Protein AF-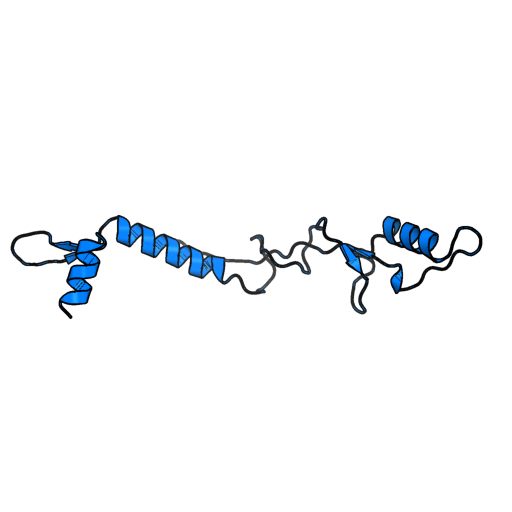A0A958FK52-F1 (afdb_monomer)

Nearest PDB structures (foldseek):
  6c28-assembly2_B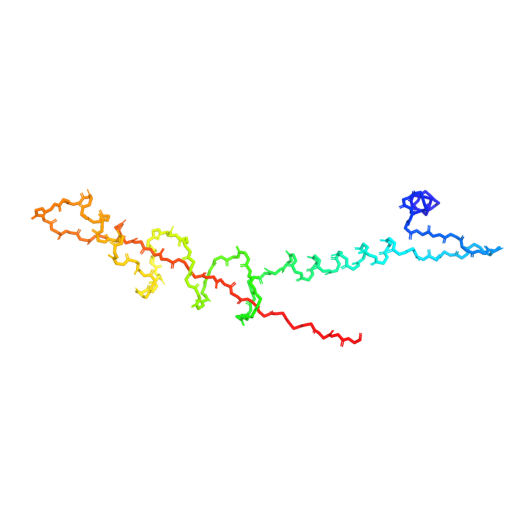  TM=6.900E-01  e=1.375E+00  Rhodopseudomonas palustris CGA009

Secondary structure (DSSP, 8-state):
-HHHHHHHHHTTSEEEETTTTEEEEPHHHHHHHHHHHHHHHHHT--S-SEEEEEEEEEEEEEEEEEEEEE--TT--GGGB-HHHHHHHHHHHH-SSS----GGG-EEEEEEEEE-------

Solvent-accessible surface area (backbone atoms only — not comparable to full-atom values): 7284 Å² total; per-residue (Å²): 117,68,68,60,56,50,50,35,40,78,71,48,34,38,42,75,58,69,101,77,75,42,77,44,77,27,73,61,37,56,50,49,51,53,49,51,51,48,44,56,65,60,71,61,71,60,100,54,67,80,41,85,39,87,49,99,48,79,38,95,40,94,45,79,48,92,52,74,44,75,57,54,97,86,66,57,77,90,36,47,40,63,69,60,16,50,51,41,19,41,72,75,51,35,89,89,50,90,53,84,53,70,90,31,32,32,25,46,42,20,45,21,30,29,58,81,90,80,85,88,130

Radius of gyration: 26.95 Å; Cα contacts (8 Å, |Δi|>4): 153; chains: 1; bounding box: 45×20×84 Å

Sequence (121 aa):
MGDFIQELKDKGYIKEDGPGGDFTITAKTEQSIRRRSLEEIFGKLRKSRRGQHRTPLAGMGDEPTTDRREYQFGDTLDQIDMTDSLRNAQIRHGINDFKLTEDDLEVVENEYKTQTSTVLM

Foldseek 3Di:
DVVVVVVCVVVVQWDQDDPPRDIDGDPVVVVVVVVVVCCVQQVPPDPADADDAFDPDWDDDDAWDPDKDQDDPPDDPVFWPPVQLQVQQCVVVNDPDRDRDSRSTMGTIGTGHHDDDDDDD

pLDDT: mean 73.57, std 13.9, range [37.34, 89.69]

Mean predicted aligned error: 15.92 Å

Structure (mmCIF, N/CA/C/O backbone):
data_AF-A0A958FK52-F1
#
_entry.id   AF-A0A958FK52-F1
#
loop_
_atom_site.group_PDB
_atom_site.id
_atom_site.type_symbol
_ato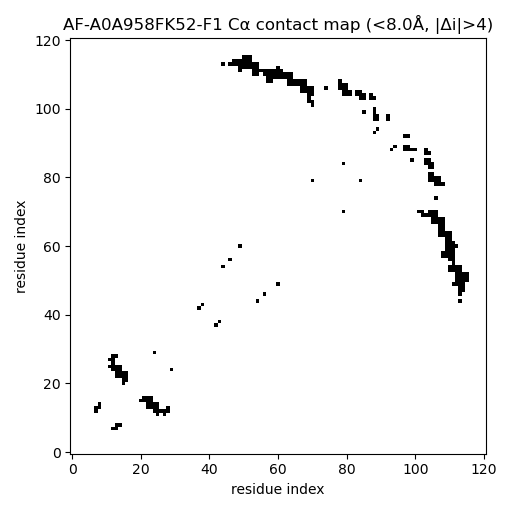m_site.label_atom_id
_atom_site.label_alt_id
_atom_site.label_comp_id
_atom_site.label_asym_id
_atom_site.label_entity_id
_atom_site.label_seq_id
_atom_site.pdbx_PDB_ins_code
_atom_site.Cartn_x
_atom_site.Cartn_y
_atom_site.Cartn_z
_atom_site.occupancy
_atom_site.B_iso_or_equiv
_atom_site.auth_seq_id
_atom_site.auth_comp_id
_atom_site.auth_asym_id
_atom_site.auth_atom_id
_atom_site.pdbx_PDB_model_num
ATOM 1 N N . MET A 1 1 ? -2.873 -8.801 45.653 1.00 51.53 1 MET A N 1
ATOM 2 C CA . MET A 1 1 ? -4.194 -8.553 45.021 1.00 51.53 1 MET A CA 1
ATOM 3 C C . MET A 1 1 ? -4.704 -7.133 45.268 1.00 51.53 1 MET A C 1
ATOM 5 O O . MET A 1 1 ? -5.246 -6.567 44.331 1.00 51.53 1 MET A O 1
ATOM 9 N N . GLY A 1 2 ? -4.499 -6.537 46.454 1.00 62.16 2 GLY A N 1
ATOM 10 C CA . GLY A 1 2 ? -4.862 -5.132 46.721 1.00 62.16 2 GLY A CA 1
ATOM 11 C C . GLY A 1 2 ? -4.180 -4.113 45.797 1.00 62.16 2 GLY A C 1
ATOM 12 O O . GLY A 1 2 ? -4.857 -3.226 45.294 1.00 62.16 2 GLY A O 1
ATOM 13 N N . ASP A 1 3 ? -2.897 -4.312 45.472 1.00 75.44 3 ASP A N 1
ATOM 14 C CA . ASP A 1 3 ? -2.131 -3.379 44.623 1.00 75.44 3 ASP A CA 1
ATOM 15 C C . ASP A 1 3 ? -2.716 -3.193 43.216 1.00 75.44 3 ASP A C 1
ATOM 17 O O . ASP A 1 3 ? -2.745 -2.082 42.701 1.00 75.44 3 ASP A O 1
ATOM 21 N N . PHE A 1 4 ? -3.252 -4.254 42.606 1.00 79.75 4 PHE A N 1
ATOM 22 C CA . PHE A 1 4 ? -3.835 -4.175 41.262 1.00 79.75 4 PHE A CA 1
ATOM 23 C C . PHE A 1 4 ? -5.183 -3.441 41.254 1.00 79.75 4 PHE A C 1
ATOM 25 O O . PHE A 1 4 ? -5.466 -2.651 40.358 1.00 79.75 4 PHE A O 1
ATOM 32 N N . ILE A 1 5 ? -6.020 -3.675 42.268 1.00 79.38 5 ILE A N 1
ATOM 33 C CA . ILE A 1 5 ? -7.311 -2.984 42.407 1.00 79.38 5 ILE A CA 1
ATOM 34 C C . ILE A 1 5 ? -7.078 -1.502 42.714 1.00 79.38 5 ILE A C 1
ATOM 36 O O . ILE A 1 5 ? -7.756 -0.645 42.147 1.00 79.38 5 ILE A O 1
ATOM 40 N N . GLN A 1 6 ? -6.095 -1.197 43.563 1.00 79.12 6 GLN A N 1
ATOM 41 C CA . GLN A 1 6 ? -5.698 0.173 43.863 1.00 79.12 6 GLN A CA 1
ATOM 42 C C . GLN A 1 6 ? -5.188 0.882 42.601 1.00 79.12 6 GLN A C 1
ATOM 44 O O . GLN A 1 6 ? -5.654 1.968 42.279 1.00 79.12 6 GLN A O 1
ATOM 49 N N . GLU A 1 7 ? -4.351 0.219 41.802 1.00 81.94 7 GLU A N 1
ATOM 50 C CA . GLU A 1 7 ? -3.860 0.753 40.529 1.00 81.94 7 GLU A CA 1
ATOM 51 C C . GLU A 1 7 ? -4.993 1.013 39.518 1.00 81.94 7 GLU A C 1
ATOM 53 O O . GLU A 1 7 ? -4.986 2.021 38.807 1.00 81.94 7 GLU A O 1
ATOM 58 N N . LEU A 1 8 ? -6.001 0.135 39.451 1.00 82.62 8 LEU A N 1
ATOM 59 C CA . LEU A 1 8 ? -7.177 0.343 38.602 1.00 82.62 8 LEU A CA 1
ATOM 60 C C . LEU A 1 8 ? -8.045 1.514 39.082 1.00 82.62 8 LEU A C 1
ATOM 62 O O . LEU A 1 8 ? -8.606 2.224 38.239 1.00 82.62 8 LEU A O 1
ATOM 66 N N . LYS A 1 9 ? -8.137 1.746 40.398 1.00 79.31 9 LYS A N 1
ATOM 67 C CA . LYS A 1 9 ? -8.785 2.935 40.975 1.00 79.31 9 LYS A CA 1
ATOM 68 C C . LYS A 1 9 ? -7.998 4.204 40.661 1.00 79.31 9 LYS A C 1
ATOM 70 O O . LYS A 1 9 ? -8.579 5.150 40.136 1.00 79.31 9 LYS A O 1
ATOM 75 N N . ASP A 1 10 ? -6.687 4.197 40.885 1.00 82.50 10 ASP A N 1
ATOM 76 C CA . ASP A 1 10 ? -5.801 5.346 40.660 1.00 82.50 10 ASP A CA 1
ATOM 77 C C . ASP A 1 10 ? -5.773 5.747 39.179 1.00 82.50 10 ASP A C 1
ATOM 79 O O . ASP A 1 10 ? -5.793 6.925 38.822 1.00 82.50 10 ASP A O 1
ATOM 83 N N . LYS A 1 11 ? -5.818 4.756 38.281 1.00 83.00 11 LYS A N 1
ATOM 84 C CA . LYS A 1 11 ? -5.946 4.977 36.835 1.00 83.00 11 LYS A CA 1
ATOM 85 C C . LYS A 1 11 ? -7.376 5.323 36.397 1.00 83.00 11 LYS A C 1
ATOM 87 O O . LYS A 1 11 ? -7.575 5.648 35.221 1.00 83.00 11 LYS A O 1
ATOM 92 N N . GLY A 1 12 ? -8.359 5.286 37.296 1.00 82.88 12 GLY A N 1
ATOM 93 C CA . GLY A 1 12 ? -9.751 5.667 37.051 1.00 82.88 12 GLY A CA 1
ATOM 94 C C . GLY A 1 12 ? -10.547 4.673 36.202 1.00 82.88 12 GLY A C 1
ATOM 95 O O . GLY A 1 12 ? -11.510 5.072 35.545 1.00 82.88 12 GLY A O 1
ATOM 96 N N . TYR A 1 13 ? -10.138 3.404 36.160 1.00 82.75 13 TYR A N 1
ATOM 97 C CA . TYR A 1 13 ? -10.827 2.334 35.429 1.00 82.75 13 TYR A CA 1
ATOM 98 C C . TYR A 1 13 ? -11.998 1.735 36.226 1.00 82.75 13 TYR A C 1
ATOM 100 O O . TYR A 1 13 ? -13.015 1.334 35.655 1.00 82.75 13 TYR A O 1
ATOM 108 N N . ILE A 1 14 ? -11.899 1.719 37.550 1.00 83.56 14 ILE A N 1
ATOM 109 C CA . ILE A 1 14 ? -12.973 1.260 38.434 1.00 83.56 14 ILE A CA 1
ATOM 110 C C . ILE A 1 14 ? -13.263 2.331 39.479 1.00 83.56 14 ILE A C 1
ATOM 112 O O . ILE A 1 14 ? -12.364 3.060 39.902 1.00 83.56 14 ILE A O 1
ATOM 116 N N . LYS A 1 15 ? -14.525 2.438 39.877 1.00 81.75 15 LYS A N 1
ATOM 117 C CA . LYS A 1 15 ? -14.974 3.248 41.008 1.00 81.75 15 LYS A CA 1
ATOM 118 C C . LYS A 1 15 ? -15.616 2.329 42.029 1.00 81.75 15 LYS A C 1
ATOM 120 O O . LYS A 1 15 ? -16.191 1.311 41.671 1.00 81.75 15 LYS A O 1
ATOM 125 N N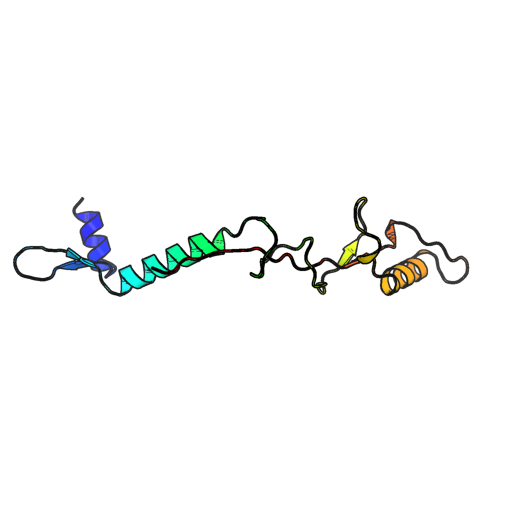 . GLU A 1 16 ? -15.479 2.689 43.290 1.00 77.75 16 GLU A N 1
ATOM 126 C CA . GLU A 1 16 ? -16.191 2.030 44.375 1.00 77.75 16 GLU A CA 1
ATOM 127 C C . GLU A 1 16 ? -17.445 2.854 44.643 1.00 77.75 16 GLU A C 1
ATOM 129 O O . GLU A 1 16 ? -17.331 4.036 44.974 1.00 77.75 16 GLU A O 1
ATOM 134 N N . ASP A 1 17 ? -18.615 2.263 44.412 1.00 67.06 17 ASP A N 1
ATOM 135 C CA . ASP A 1 17 ? -19.897 2.927 44.636 1.00 67.06 17 ASP A CA 1
ATOM 136 C C . ASP A 1 17 ? -20.630 2.244 45.795 1.00 67.06 17 ASP A C 1
ATOM 138 O O . ASP A 1 17 ? -20.925 1.050 45.773 1.00 67.06 17 ASP A O 1
ATOM 142 N N . GLY A 1 18 ? -20.938 3.033 46.824 1.00 61.66 18 GLY A N 1
ATOM 143 C CA . GLY A 1 18 ? -21.781 2.633 47.947 1.00 61.66 18 GLY A CA 1
ATOM 144 C C . GLY A 1 18 ? -21.056 2.020 49.162 1.00 61.66 18 GLY A C 1
ATOM 145 O O . GLY A 1 18 ? -19.920 1.554 49.074 1.00 61.66 18 GLY A O 1
ATOM 146 N N . PRO A 1 19 ? -21.727 1.993 50.331 1.00 56.12 19 PRO A N 1
ATOM 147 C CA . PRO A 1 19 ? -21.168 1.553 51.618 1.00 56.12 19 PRO A CA 1
ATOM 148 C C . PRO A 1 19 ? -20.915 0.031 51.739 1.00 56.12 19 PRO A C 1
ATOM 150 O O . PRO A 1 19 ? -20.825 -0.486 52.850 1.00 56.12 19 PRO A O 1
ATOM 153 N N . GLY A 1 20 ? -20.806 -0.690 50.617 1.00 60.84 20 GLY A N 1
ATOM 154 C CA . GLY A 1 20 ? -20.628 -2.148 50.551 1.00 60.84 20 GLY A CA 1
ATOM 155 C C . GLY A 1 20 ? -19.395 -2.626 49.776 1.00 60.84 20 GLY A C 1
ATOM 156 O O . GLY A 1 20 ? -19.184 -3.832 49.693 1.00 60.84 20 GLY A O 1
ATOM 157 N N . GLY A 1 21 ? -18.583 -1.715 49.229 1.00 65.62 21 GLY A N 1
ATOM 158 C CA . GLY A 1 21 ? -17.354 -2.067 48.507 1.00 65.62 21 GLY A CA 1
ATOM 159 C C . GLY A 1 21 ? -17.570 -2.662 47.113 1.00 65.62 21 GLY A C 1
ATOM 160 O O . GLY A 1 21 ? -16.723 -3.417 46.637 1.00 65.62 21 GLY A O 1
ATOM 161 N N . ASP A 1 22 ? -18.701 -2.358 46.467 1.00 72.94 22 ASP A N 1
ATOM 162 C CA . ASP A 1 22 ? -18.981 -2.838 45.113 1.00 72.94 22 ASP A CA 1
ATOM 163 C C . ASP A 1 22 ? -18.200 -2.019 44.070 1.00 72.94 22 ASP A C 1
ATOM 165 O O . ASP A 1 22 ? -18.097 -0.789 44.163 1.00 72.94 22 ASP A O 1
ATOM 169 N N . PHE A 1 23 ? -17.605 -2.704 43.091 1.00 79.31 23 PHE A N 1
ATOM 170 C CA . PHE A 1 23 ? -16.738 -2.085 42.087 1.00 79.31 23 PHE A CA 1
ATOM 171 C C . PHE A 1 23 ? -17.486 -1.908 40.768 1.00 79.31 23 PHE A C 1
ATOM 173 O O . PHE A 1 23 ? -17.754 -2.871 40.050 1.00 79.31 23 PHE A O 1
ATOM 180 N N . THR A 1 24 ? -17.722 -0.658 40.387 1.00 81.50 24 THR A N 1
ATOM 181 C CA . THR A 1 24 ? -18.357 -0.303 39.117 1.00 81.50 24 THR A CA 1
ATOM 182 C C . THR A 1 24 ? -17.302 0.096 38.089 1.00 81.50 24 THR A C 1
ATOM 184 O O . THR A 1 24 ? -16.386 0.880 38.362 1.00 81.50 24 THR A O 1
ATOM 187 N N . ILE A 1 25 ? -17.430 -0.425 36.868 1.00 84.12 25 ILE A N 1
ATOM 188 C CA . ILE A 1 25 ? -16.600 -0.011 35.732 1.00 84.12 25 ILE A CA 1
ATOM 189 C C . ILE A 1 25 ? -16.912 1.433 35.329 1.00 84.12 25 ILE A C 1
ATOM 191 O O . ILE A 1 25 ? -18.066 1.849 35.259 1.00 84.12 25 ILE A O 1
ATOM 195 N N . THR A 1 26 ? -15.877 2.220 35.042 1.00 87.06 26 THR A N 1
ATOM 196 C CA . THR A 1 26 ? -16.057 3.598 34.569 1.00 87.06 26 THR A CA 1
ATOM 197 C C . THR A 1 26 ? -16.228 3.659 33.051 1.00 87.06 26 THR A C 1
ATOM 199 O O . THR A 1 26 ? -15.794 2.766 32.321 1.00 87.06 26 THR A O 1
ATOM 202 N N . ALA A 1 27 ? -16.750 4.782 32.547 1.00 86.06 27 ALA A N 1
ATOM 203 C CA . ALA A 1 27 ? -16.798 5.069 31.109 1.00 86.06 27 ALA A CA 1
ATOM 204 C C . ALA A 1 27 ? -15.414 4.978 30.427 1.00 86.06 27 ALA A C 1
ATOM 206 O O . ALA A 1 27 ? -15.313 4.628 29.253 1.00 86.06 27 ALA A O 1
ATOM 207 N N . LYS A 1 28 ? -14.324 5.236 31.170 1.00 85.69 28 LYS A N 1
ATOM 208 C CA . LYS A 1 28 ? -12.946 5.086 30.679 1.00 85.69 28 LYS A CA 1
ATOM 209 C C . LYS A 1 28 ? -12.608 3.623 30.378 1.00 85.69 28 LYS A C 1
ATOM 211 O O . LYS A 1 28 ? -11.945 3.347 29.380 1.00 85.69 28 LYS A O 1
ATOM 216 N N . THR A 1 29 ? -13.069 2.699 31.218 1.00 87.00 29 THR A N 1
ATOM 217 C CA . THR A 1 29 ? -12.921 1.251 31.000 1.00 87.00 29 THR A CA 1
ATOM 218 C C . THR A 1 29 ? -13.752 0.784 29.824 1.00 87.00 29 THR A C 1
ATOM 220 O O . THR A 1 29 ? -13.239 0.080 28.962 1.00 87.00 29 THR A O 1
ATOM 223 N N . GLU A 1 30 ? -15.002 1.233 29.730 1.00 85.62 30 GLU A N 1
ATOM 224 C CA . GLU A 1 30 ? -15.862 0.895 28.595 1.00 85.62 30 GLU A CA 1
ATOM 225 C C . GLU A 1 30 ? -15.247 1.365 27.265 1.00 85.62 30 GLU A C 1
ATOM 227 O O . GLU A 1 30 ? -15.157 0.602 26.301 1.00 85.62 30 GLU A O 1
ATOM 232 N N . GLN A 1 31 ? -14.737 2.600 27.224 1.00 87.00 31 GLN A N 1
ATOM 233 C CA . GLN A 1 31 ? -14.089 3.151 26.038 1.00 87.00 31 GLN A CA 1
ATOM 234 C C . GLN A 1 31 ? -12.781 2.425 25.690 1.00 87.00 31 GLN A C 1
ATOM 236 O O . GLN A 1 31 ? -12.513 2.196 24.507 1.00 87.00 31 GLN A O 1
ATOM 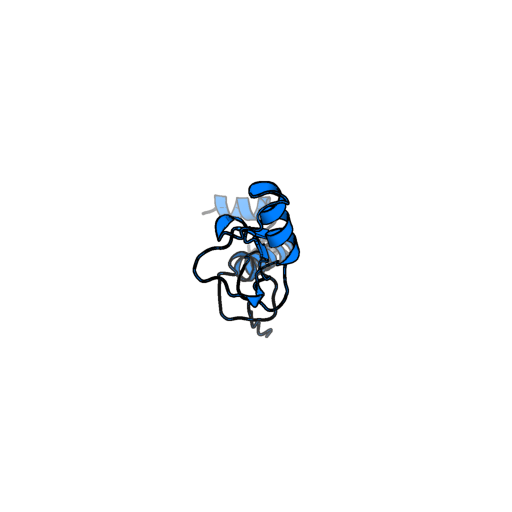241 N N . SER A 1 32 ? -11.962 2.063 26.685 1.00 85.25 32 SER A N 1
ATOM 242 C CA . SER A 1 32 ? -10.693 1.366 26.437 1.00 85.25 32 SER A CA 1
ATOM 243 C C . SER A 1 32 ? -10.922 -0.055 25.924 1.00 85.25 32 SER A C 1
ATOM 245 O O . SER A 1 32 ? -10.258 -0.462 24.971 1.00 85.25 32 SER A O 1
ATOM 247 N N . ILE A 1 33 ? -11.905 -0.771 26.482 1.00 86.31 33 ILE A N 1
ATOM 248 C CA . ILE A 1 33 ? -12.298 -2.105 26.025 1.00 86.31 33 ILE A CA 1
ATOM 249 C C . ILE A 1 33 ? -12.810 -2.021 24.592 1.00 86.31 33 ILE A C 1
ATOM 251 O O . ILE A 1 33 ? -12.303 -2.740 23.740 1.00 86.31 33 ILE A O 1
ATOM 255 N N . ARG A 1 34 ? -13.724 -1.088 24.286 1.00 84.44 34 ARG A N 1
ATOM 256 C CA . ARG A 1 34 ? -14.214 -0.899 22.911 1.00 84.44 34 ARG A CA 1
ATOM 257 C C . ARG A 1 34 ? -13.082 -0.613 21.931 1.00 84.44 34 ARG A C 1
ATOM 259 O O . ARG A 1 34 ? -13.023 -1.249 20.884 1.00 84.44 34 ARG A O 1
ATOM 266 N N . ARG A 1 35 ? -12.167 0.305 22.262 1.00 85.19 35 ARG A N 1
ATOM 267 C CA . ARG A 1 35 ? -11.020 0.621 21.394 1.00 85.19 35 ARG A CA 1
ATOM 268 C C . ARG A 1 35 ? -10.146 -0.606 21.164 1.00 85.19 35 ARG A C 1
ATOM 270 O O . ARG A 1 35 ? -9.826 -0.903 20.022 1.00 85.19 35 ARG A O 1
ATOM 277 N N . ARG A 1 36 ? -9.819 -1.341 22.228 1.00 84.00 36 ARG A N 1
ATOM 278 C CA . ARG A 1 36 ? -8.995 -2.549 22.147 1.00 84.00 36 ARG A CA 1
ATOM 279 C C . ARG A 1 36 ? -9.673 -3.655 21.340 1.00 84.00 36 ARG A C 1
ATOM 281 O O . ARG A 1 36 ? -9.005 -4.316 20.558 1.00 84.00 36 ARG A O 1
ATOM 288 N N . SER A 1 37 ? -10.985 -3.830 21.484 1.00 82.12 37 SER A N 1
ATOM 289 C CA . SER A 1 37 ? -11.762 -4.773 20.675 1.00 82.12 37 SER A CA 1
ATOM 290 C C . SER A 1 37 ? -11.760 -4.382 19.197 1.00 82.12 37 SER A C 1
ATOM 292 O O . SER A 1 37 ? -11.568 -5.241 18.345 1.00 82.12 37 SER A O 1
ATOM 294 N N . LEU A 1 38 ? -11.910 -3.093 18.878 1.00 80.19 38 LEU A N 1
ATOM 295 C CA . LEU A 1 38 ? -11.814 -2.602 17.500 1.00 80.19 38 LEU A CA 1
ATOM 296 C C . LEU A 1 38 ? -10.399 -2.783 16.936 1.00 80.19 38 LEU A C 1
ATOM 298 O O . LEU A 1 38 ? -10.251 -3.254 15.816 1.00 80.19 38 LEU A O 1
ATOM 302 N N . GLU A 1 39 ? -9.356 -2.479 17.706 1.00 77.31 39 GLU A N 1
ATOM 303 C CA . GLU A 1 39 ? -7.965 -2.740 17.316 1.00 77.31 39 GLU A CA 1
ATOM 304 C C . GLU A 1 39 ? -7.674 -4.234 17.156 1.00 77.31 39 GLU A C 1
ATOM 306 O O . GLU A 1 39 ? -6.885 -4.616 16.302 1.00 77.31 39 GLU A O 1
ATOM 311 N N . GLU A 1 40 ? -8.306 -5.112 17.926 1.00 72.38 40 GLU A N 1
ATOM 312 C CA . GLU A 1 40 ? -8.133 -6.550 17.746 1.00 72.38 40 GLU A CA 1
ATOM 313 C C . GLU A 1 40 ? -8.835 -7.061 16.480 1.00 72.38 40 GLU A C 1
ATOM 315 O O . GLU A 1 40 ? -8.250 -7.851 15.736 1.00 72.38 40 GLU A O 1
ATOM 320 N N . ILE A 1 41 ? -10.046 -6.567 16.205 1.00 69.94 41 ILE A N 1
ATOM 321 C CA . ILE A 1 41 ? -10.824 -6.903 15.004 1.00 69.94 41 ILE A CA 1
ATOM 322 C C . ILE A 1 41 ? -10.149 -6.351 13.739 1.00 69.94 41 ILE A C 1
ATOM 324 O O . ILE A 1 41 ? -10.034 -7.058 12.739 1.00 69.94 41 ILE A O 1
ATOM 328 N N . PHE A 1 42 ? -9.693 -5.098 13.772 1.00 66.50 42 PHE A N 1
ATOM 329 C CA . PHE A 1 42 ? -9.198 -4.385 12.591 1.00 66.50 42 PHE A CA 1
ATOM 330 C C . PHE A 1 42 ? -7.667 -4.316 12.499 1.00 66.50 42 PHE A C 1
ATOM 332 O O . PHE A 1 42 ? -7.121 -4.244 11.403 1.00 66.50 42 PHE A O 1
ATOM 339 N N . GLY A 1 43 ? -6.945 -4.383 13.614 1.00 66.19 43 GLY A N 1
ATOM 340 C CA . GLY A 1 43 ? -5.477 -4.354 13.644 1.00 66.19 43 GLY A CA 1
ATOM 341 C C . GLY A 1 43 ? -4.830 -5.691 13.280 1.00 66.19 43 GLY A C 1
ATOM 342 O O . GLY A 1 43 ? -3.665 -5.726 12.893 1.00 66.19 43 GLY A O 1
ATOM 343 N N . LYS A 1 44 ? -5.588 -6.795 13.337 1.00 61.28 44 LYS A N 1
ATOM 344 C CA . LYS A 1 44 ? -5.172 -8.119 12.847 1.00 61.28 44 LYS A CA 1
ATOM 345 C C . LYS A 1 44 ? -5.907 -8.518 11.566 1.00 61.28 44 LYS A C 1
ATOM 347 O O . LYS A 1 44 ? -6.150 -9.709 11.365 1.00 61.28 44 LYS A O 1
ATOM 352 N N . LEU A 1 45 ? -6.248 -7.568 10.689 1.00 59.88 45 LEU A N 1
ATOM 353 C CA . LEU A 1 45 ? -6.698 -7.878 9.326 1.00 59.88 45 LEU A CA 1
ATOM 354 C C . LEU A 1 45 ? -5.567 -8.599 8.567 1.00 59.88 45 LEU A C 1
ATOM 356 O O . LEU A 1 45 ? -4.770 -7.998 7.853 1.00 59.88 45 LEU A O 1
ATOM 360 N N . ARG A 1 46 ? -5.456 -9.915 8.775 1.00 53.91 46 ARG A N 1
ATOM 361 C CA . ARG A 1 46 ? -4.584 -10.805 8.008 1.00 53.91 46 ARG A CA 1
ATOM 362 C C . ARG A 1 46 ? -5.226 -11.042 6.644 1.00 53.91 46 ARG A C 1
ATOM 364 O O . ARG A 1 46 ? -6.450 -11.065 6.549 1.00 53.91 46 ARG A O 1
ATOM 371 N N . LYS A 1 47 ? -4.394 -11.276 5.622 1.00 48.34 47 LYS A N 1
ATOM 372 C CA . LYS A 1 47 ? -4.786 -11.726 4.273 1.00 48.34 47 LYS A CA 1
ATOM 373 C C . LYS A 1 47 ? -5.851 -12.835 4.393 1.00 48.34 47 LYS A C 1
ATOM 375 O O . LYS A 1 47 ? -5.543 -13.972 4.738 1.00 48.34 47 LYS A O 1
ATOM 380 N N . SER A 1 48 ? -7.110 -12.466 4.200 1.00 52.38 48 SER A N 1
ATOM 381 C CA . SER A 1 48 ? -8.323 -13.286 4.326 1.00 52.38 48 SER A CA 1
ATOM 382 C C . SER A 1 48 ? -9.133 -13.102 3.037 1.00 52.38 48 SER A C 1
ATOM 384 O O . SER A 1 48 ? -8.790 -12.240 2.239 1.00 52.38 48 SER A O 1
ATOM 386 N N . ARG A 1 49 ? -10.172 -13.909 2.778 1.00 51.41 49 ARG A N 1
ATOM 387 C CA . ARG A 1 49 ? -10.953 -13.869 1.521 1.00 51.41 49 ARG A CA 1
ATOM 388 C C . ARG A 1 49 ? -11.302 -12.434 1.070 1.00 51.41 49 ARG A C 1
ATOM 390 O O . ARG A 1 49 ? -11.646 -11.578 1.890 1.00 51.41 49 ARG A O 1
ATOM 397 N N . ARG A 1 50 ? -11.236 -12.216 -0.255 1.00 49.56 50 ARG A N 1
ATOM 398 C CA . ARG A 1 50 ? -11.541 -10.945 -0.945 1.00 49.56 50 ARG A CA 1
ATOM 399 C C . ARG A 1 50 ? -12.831 -10.320 -0.423 1.00 49.56 50 ARG A C 1
ATOM 401 O O . ARG A 1 50 ? -13.830 -11.028 -0.331 1.00 49.56 50 ARG A O 1
ATOM 408 N N . GLY A 1 51 ? -12.811 -9.010 -0.160 1.00 56.25 51 GLY A N 1
ATOM 409 C CA . GLY A 1 51 ? -13.963 -8.247 0.317 1.00 56.25 51 GLY A CA 1
ATOM 410 C C . GLY A 1 51 ? -13.921 -6.748 0.187 1.00 56.25 51 GLY A C 1
ATOM 411 O O . GLY A 1 51 ? -13.299 -6.244 -0.726 1.00 56.25 51 GLY A O 1
ATOM 412 N N . GLN A 1 52 ? -14.638 -6.046 1.068 1.00 52.28 52 GLN A N 1
ATOM 413 C CA . GLN A 1 52 ? -14.996 -4.635 0.883 1.00 52.28 52 GLN A CA 1
ATOM 414 C C . GLN A 1 52 ? -14.342 -3.671 1.887 1.00 52.28 52 GLN A C 1
ATOM 416 O O . GLN A 1 52 ? -14.615 -2.475 1.846 1.00 52.28 52 GLN A O 1
ATOM 421 N N . HIS A 1 53 ? -13.450 -4.156 2.757 1.00 56.09 53 HIS A N 1
ATOM 422 C CA . HIS A 1 53 ? -12.621 -3.317 3.623 1.00 56.09 53 HIS A CA 1
ATOM 423 C C . HIS A 1 53 ? -11.219 -3.165 3.043 1.00 56.09 53 HIS A C 1
ATOM 425 O O . HIS A 1 53 ? -10.581 -4.151 2.670 1.00 56.09 53 HIS A O 1
ATOM 431 N N . ARG A 1 54 ? -10.730 -1.925 3.000 1.00 51.03 54 ARG A N 1
ATOM 432 C CA . ARG A 1 54 ? -9.355 -1.615 2.601 1.00 51.03 54 ARG A CA 1
ATOM 433 C C . ARG A 1 54 ? -8.381 -2.216 3.609 1.00 51.03 54 ARG A C 1
ATOM 435 O O . ARG A 1 54 ? -8.561 -2.051 4.814 1.00 51.03 54 ARG A O 1
ATOM 442 N N . THR A 1 55 ? -7.365 -2.912 3.114 1.00 59.94 55 THR A N 1
ATOM 443 C CA . THR A 1 55 ? -6.244 -3.380 3.933 1.00 59.94 55 THR A CA 1
ATOM 444 C C . THR A 1 55 ? -4.969 -2.663 3.505 1.00 59.94 55 THR A C 1
ATOM 446 O O . THR A 1 55 ? -4.852 -2.321 2.335 1.00 59.94 55 THR A O 1
ATOM 449 N N . PRO A 1 56 ? -4.004 -2.440 4.412 1.00 56.75 56 PRO A N 1
ATOM 450 C CA . PRO A 1 56 ? -2.741 -1.774 4.079 1.00 56.75 56 PRO A CA 1
ATOM 451 C C . PRO A 1 56 ? -1.768 -2.675 3.291 1.00 56.75 56 PRO A C 1
ATOM 453 O O . PRO A 1 56 ? -0.599 -2.341 3.148 1.00 56.75 56 PRO A O 1
ATOM 456 N N . LEU A 1 57 ? -2.215 -3.853 2.846 1.00 55.81 57 LEU A N 1
ATOM 457 C CA . LEU A 1 57 ? -1.412 -4.824 2.111 1.00 55.81 57 LEU A CA 1
ATOM 458 C C . LEU A 1 57 ? -1.696 -4.674 0.612 1.00 55.81 57 LEU A C 1
ATOM 460 O O . LEU A 1 57 ? -2.852 -4.740 0.199 1.00 55.81 57 LEU A O 1
ATOM 464 N N . ALA A 1 58 ? -0.650 -4.545 -0.201 1.00 56.25 58 ALA A N 1
ATOM 465 C CA . ALA A 1 58 ? -0.756 -4.658 -1.654 1.00 56.25 58 ALA A CA 1
ATOM 466 C C . ALA A 1 58 ? -1.067 -6.114 -2.074 1.00 56.25 58 ALA A C 1
ATOM 468 O O . ALA A 1 58 ? -0.627 -7.079 -1.428 1.00 56.25 58 ALA A O 1
ATOM 469 N N . GLY A 1 59 ? -1.878 -6.308 -3.123 1.00 60.72 59 GLY A N 1
ATOM 470 C CA . GLY A 1 59 ? -2.222 -7.646 -3.621 1.00 60.72 59 GLY A CA 1
ATOM 471 C C . GLY A 1 59 ? -3.316 -7.693 -4.694 1.00 60.72 59 GLY A C 1
ATOM 472 O O . GLY A 1 59 ? -3.737 -6.680 -5.222 1.00 60.72 59 GLY A O 1
ATOM 473 N N . MET A 1 60 ? -3.811 -8.895 -5.026 1.00 55.19 60 MET A N 1
ATOM 474 C CA . MET A 1 60 ? -4.872 -9.098 -6.033 1.00 55.19 60 MET A CA 1
ATOM 475 C C . MET A 1 60 ? -6.228 -8.492 -5.608 1.00 55.19 60 MET A C 1
ATOM 477 O O . MET A 1 60 ? -7.099 -9.212 -5.103 1.00 55.19 60 MET A O 1
ATOM 481 N N . GLY A 1 61 ? -6.414 -7.192 -5.816 1.00 58.50 61 GLY A N 1
ATOM 482 C CA . GLY A 1 61 ? -7.722 -6.539 -5.868 1.00 58.50 61 GLY A CA 1
ATOM 483 C C . GLY A 1 61 ? -8.000 -5.899 -7.228 1.00 58.50 61 GLY A C 1
ATOM 484 O O . GLY A 1 61 ? -7.225 -6.076 -8.166 1.00 58.50 61 GLY A O 1
ATOM 485 N N . ASP A 1 62 ? -9.132 -5.200 -7.322 1.00 59.44 62 ASP A N 1
ATOM 486 C CA . ASP A 1 62 ? -9.674 -4.663 -8.584 1.00 59.44 62 ASP A CA 1
ATOM 487 C C . ASP A 1 62 ? -9.299 -3.190 -8.842 1.00 59.44 62 ASP A C 1
ATOM 489 O O . ASP A 1 62 ? -9.616 -2.658 -9.901 1.00 59.44 62 ASP A O 1
ATOM 493 N N . GLU A 1 63 ? -8.651 -2.512 -7.887 1.00 63.88 63 GLU A N 1
ATOM 494 C CA . GLU A 1 63 ? -8.235 -1.109 -8.028 1.00 63.88 63 GLU A CA 1
ATOM 495 C C . GLU A 1 63 ? -6.707 -1.015 -8.133 1.00 63.88 63 GLU A C 1
ATOM 497 O O . GLU A 1 63 ? -6.032 -1.491 -7.216 1.00 63.88 63 GLU A O 1
ATOM 502 N N . PRO A 1 64 ? -6.159 -0.414 -9.206 1.00 64.94 64 PRO A N 1
ATOM 503 C CA . PRO A 1 64 ? -4.726 -0.171 -9.323 1.00 64.94 64 PRO A CA 1
ATOM 504 C C . PRO A 1 64 ? -4.276 0.873 -8.295 1.00 64.94 64 PRO A C 1
ATOM 506 O O . PRO A 1 64 ? -4.958 1.876 -8.071 1.00 64.94 64 PRO A O 1
ATOM 509 N N . THR A 1 65 ? -3.133 0.629 -7.662 1.00 73.44 65 THR A N 1
ATOM 510 C CA . THR A 1 65 ? -2.460 1.581 -6.777 1.00 73.44 65 THR A CA 1
ATOM 511 C C . THR A 1 65 ? -1.546 2.500 -7.594 1.00 73.44 65 THR A C 1
ATOM 513 O O . THR A 1 65 ? -1.385 2.344 -8.804 1.00 73.44 65 THR A O 1
ATOM 516 N N . THR A 1 66 ? -0.944 3.493 -6.939 1.00 73.12 66 THR A N 1
ATOM 517 C CA . THR A 1 66 ? 0.116 4.321 -7.544 1.00 73.12 66 THR A CA 1
ATOM 518 C C . THR A 1 66 ? 1.500 3.674 -7.397 1.00 73.12 66 THR A C 1
ATOM 520 O O . THR A 1 66 ? 2.481 4.189 -7.932 1.00 73.12 66 THR A O 1
ATOM 523 N N . ASP A 1 67 ? 1.600 2.568 -6.657 1.00 77.88 67 ASP A N 1
ATOM 524 C CA . ASP A 1 67 ? 2.865 1.903 -6.376 1.00 77.88 67 ASP A CA 1
ATOM 525 C C . ASP A 1 67 ? 3.283 1.035 -7.562 1.00 77.88 67 ASP A C 1
ATOM 527 O O . ASP A 1 67 ? 2.494 0.277 -8.134 1.00 77.88 67 ASP A O 1
ATOM 531 N N . ARG A 1 68 ? 4.559 1.162 -7.922 1.00 82.81 68 ARG A N 1
ATOM 532 C CA . ARG A 1 68 ? 5.175 0.466 -9.048 1.00 82.81 68 ARG A CA 1
ATOM 533 C C . ARG A 1 68 ? 6.306 -0.399 -8.545 1.00 82.81 68 ARG A C 1
ATOM 535 O O . ARG A 1 68 ? 7.086 0.029 -7.691 1.00 82.81 68 ARG A O 1
ATOM 542 N N . ARG A 1 69 ? 6.413 -1.598 -9.102 1.00 86.25 69 ARG A N 1
ATOM 543 C CA . ARG A 1 69 ? 7.543 -2.492 -8.855 1.00 86.25 69 ARG A CA 1
ATOM 544 C C . ARG A 1 69 ? 8.034 -3.126 -10.144 1.00 86.25 69 ARG A C 1
ATOM 546 O O . ARG A 1 69 ? 7.329 -3.149 -11.145 1.00 86.25 69 ARG A O 1
ATOM 553 N N . GLU A 1 70 ? 9.243 -3.663 -10.089 1.00 86.94 70 GLU A N 1
ATOM 554 C CA . GLU A 1 70 ? 9.809 -4.463 -11.172 1.00 86.94 70 GLU A CA 1
ATOM 555 C C . GLU A 1 70 ? 8.976 -5.735 -11.383 1.00 86.94 70 GLU A C 1
ATOM 557 O O . GLU A 1 70 ? 8.480 -6.346 -10.422 1.00 86.94 70 GLU A O 1
ATOM 562 N N . TYR A 1 71 ? 8.817 -6.112 -12.650 1.00 87.88 71 TYR A N 1
ATOM 563 C CA . TYR A 1 71 ? 8.134 -7.334 -13.049 1.00 87.88 71 TYR A CA 1
ATOM 564 C C . TYR A 1 71 ? 8.782 -8.566 -12.412 1.00 87.88 71 TYR A C 1
ATOM 566 O O . TYR A 1 71 ? 10.002 -8.729 -12.406 1.00 87.88 71 TYR A O 1
ATOM 574 N N . GLN A 1 72 ? 7.949 -9.466 -11.894 1.00 85.88 72 GLN A N 1
ATOM 575 C CA . GLN A 1 72 ? 8.379 -10.765 -11.397 1.00 85.88 72 GLN A CA 1
ATOM 576 C C . GLN A 1 72 ? 7.601 -11.874 -12.092 1.00 85.88 72 GLN A C 1
ATOM 578 O O . GLN A 1 72 ? 6.430 -11.737 -12.450 1.00 85.88 72 GLN A O 1
ATOM 583 N N . PHE A 1 73 ? 8.257 -13.022 -12.252 1.00 81.00 73 PHE A N 1
ATOM 584 C CA . PHE A 1 73 ? 7.629 -14.185 -12.858 1.00 81.00 73 PHE A CA 1
ATOM 585 C C . PHE A 1 73 ? 6.363 -14.590 -12.084 1.00 81.00 73 PHE A C 1
ATOM 587 O O . PHE A 1 73 ? 6.429 -14.961 -10.911 1.00 81.00 73 PHE A O 1
ATOM 594 N N . GLY A 1 74 ? 5.215 -14.540 -12.765 1.00 81.50 74 GLY A N 1
ATOM 595 C CA . GLY A 1 74 ? 3.893 -14.802 -12.186 1.00 81.50 74 GLY A CA 1
ATOM 596 C C . GLY A 1 74 ? 2.961 -13.589 -12.166 1.00 81.50 74 GLY A C 1
ATOM 597 O O . GLY A 1 74 ? 1.766 -13.768 -11.923 1.00 81.50 74 GLY A O 1
ATOM 598 N N . ASP A 1 75 ? 3.472 -12.392 -12.463 1.00 83.12 75 ASP A N 1
ATOM 599 C CA . ASP A 1 75 ? 2.648 -11.203 -12.666 1.00 83.12 75 ASP A CA 1
ATOM 600 C C . ASP A 1 75 ? 1.847 -11.300 -13.970 1.00 83.12 75 ASP A C 1
ATOM 602 O O . ASP A 1 75 ? 2.305 -11.826 -14.988 1.00 83.12 75 ASP A O 1
ATOM 606 N N . THR A 1 76 ? 0.604 -10.822 -13.936 1.00 81.69 76 THR A N 1
ATOM 607 C CA . THR A 1 76 ? -0.286 -10.855 -15.102 1.00 81.69 76 THR A CA 1
ATOM 608 C C . THR A 1 76 ? 0.051 -9.726 -16.069 1.00 81.69 76 THR A C 1
ATOM 610 O O . THR A 1 76 ? 0.348 -8.618 -15.631 1.00 81.69 76 THR A O 1
ATOM 613 N N . LEU A 1 77 ? -0.104 -9.962 -17.375 1.00 81.25 77 LEU A N 1
ATOM 614 C CA . LEU A 1 77 ? 0.097 -8.936 -18.411 1.00 81.25 77 LEU A CA 1
ATOM 615 C C . LEU A 1 77 ? -0.741 -7.669 -18.186 1.00 81.25 77 LEU A C 1
ATOM 617 O O . LEU A 1 77 ? -0.273 -6.578 -18.484 1.00 81.25 77 LEU A O 1
ATOM 621 N N . ASP A 1 78 ? -1.940 -7.801 -17.612 1.00 81.69 78 ASP A N 1
ATOM 622 C CA . ASP A 1 78 ? -2.825 -6.669 -17.305 1.00 81.69 78 ASP A CA 1
ATOM 623 C C . ASP A 1 78 ? -2.256 -5.702 -16.252 1.00 81.69 78 ASP A C 1
ATOM 625 O O . ASP A 1 78 ? -2.729 -4.576 -16.133 1.00 81.69 78 ASP A O 1
ATOM 629 N N . GLN A 1 79 ? -1.256 -6.132 -15.477 1.00 83.56 79 GLN A N 1
ATOM 630 C CA . GLN A 1 79 ? -0.600 -5.307 -14.459 1.00 83.56 79 GLN A CA 1
ATOM 631 C C . GLN A 1 79 ? 0.618 -4.555 -15.004 1.00 83.56 79 GLN A C 1
ATOM 633 O O . GLN A 1 79 ? 1.155 -3.708 -14.299 1.00 83.56 79 GLN A O 1
ATOM 638 N N . ILE A 1 80 ? 1.070 -4.850 -16.226 1.00 87.50 80 ILE A N 1
ATOM 639 C CA . ILE A 1 80 ? 2.277 -4.244 -16.799 1.00 87.50 80 ILE A CA 1
ATOM 640 C C . ILE A 1 80 ? 1.970 -2.820 -17.275 1.00 87.50 80 ILE A C 1
ATOM 642 O O . ILE A 1 80 ? 1.122 -2.610 -18.147 1.00 87.50 80 ILE A O 1
ATOM 646 N N . ASP A 1 81 ? 2.711 -1.836 -16.761 1.00 88.88 81 ASP A N 1
ATOM 647 C CA . ASP A 1 81 ? 2.685 -0.473 -17.290 1.00 88.88 81 ASP A CA 1
ATOM 648 C C . ASP A 1 81 ? 3.561 -0.406 -18.542 1.00 88.88 81 ASP A C 1
ATOM 650 O O . ASP A 1 81 ? 4.776 -0.201 -18.488 1.00 88.88 81 ASP A O 1
ATOM 654 N N . MET A 1 82 ? 2.933 -0.590 -19.702 1.00 87.50 82 MET A N 1
ATOM 655 C CA . MET A 1 82 ? 3.628 -0.551 -20.990 1.00 87.50 82 MET A CA 1
ATOM 656 C C . MET A 1 82 ? 4.284 0.805 -21.266 1.00 87.50 82 MET A C 1
ATOM 658 O O . MET A 1 82 ? 5.269 0.856 -21.998 1.00 87.50 82 MET A O 1
ATOM 662 N N . THR A 1 83 ? 3.767 1.901 -20.702 1.00 88.69 83 THR A N 1
ATOM 663 C CA . THR A 1 83 ? 4.294 3.245 -20.969 1.00 88.69 83 THR A CA 1
ATOM 664 C C . THR A 1 83 ? 5.648 3.418 -20.303 1.00 88.69 83 THR A C 1
ATOM 666 O O . THR A 1 83 ? 6.621 3.807 -20.955 1.00 88.69 83 THR A O 1
ATOM 669 N N . ASP A 1 84 ? 5.727 3.086 -19.018 1.00 87.62 84 ASP A N 1
ATOM 670 C CA . ASP A 1 84 ? 6.976 3.191 -18.273 1.00 87.62 84 ASP A CA 1
ATOM 671 C C . ASP A 1 84 ? 7.950 2.072 -18.619 1.00 87.62 84 ASP A C 1
ATOM 673 O O . ASP A 1 84 ? 9.147 2.330 -18.739 1.00 87.62 84 ASP A O 1
ATOM 677 N N . SER A 1 85 ? 7.445 0.882 -18.950 1.00 89.25 85 SER A N 1
ATOM 678 C CA . SER A 1 85 ? 8.291 -0.193 -19.468 1.00 89.25 85 SER A CA 1
ATOM 679 C C . SER A 1 85 ? 8.990 0.206 -20.771 1.00 89.25 85 SER A C 1
ATOM 681 O O . SER A 1 85 ? 10.190 -0.005 -20.947 1.00 89.25 85 SER A O 1
ATOM 683 N N . LEU A 1 86 ? 8.262 0.860 -21.686 1.00 88.25 86 LEU A N 1
ATOM 684 C CA . LEU A 1 86 ? 8.828 1.361 -22.938 1.00 88.25 86 LEU A CA 1
ATOM 685 C C . LEU A 1 86 ? 9.827 2.498 -22.695 1.00 88.25 86 LEU A C 1
ATOM 687 O O . LEU A 1 86 ? 10.869 2.561 -23.350 1.00 88.25 86 LEU A O 1
ATOM 691 N N . ARG A 1 87 ? 9.527 3.389 -21.746 1.00 87.69 87 ARG A N 1
ATOM 692 C CA . ARG A 1 87 ? 10.434 4.464 -21.335 1.00 87.69 87 ARG A CA 1
ATOM 693 C C . ARG A 1 87 ? 11.738 3.901 -20.766 1.00 87.69 87 ARG A C 1
ATOM 695 O O . ARG A 1 87 ? 12.809 4.366 -21.153 1.00 87.69 87 ARG A O 1
ATOM 702 N N . ASN A 1 88 ? 11.660 2.903 -19.892 1.00 87.94 88 ASN A N 1
ATOM 703 C CA . ASN A 1 88 ? 12.821 2.247 -19.294 1.00 87.94 88 ASN A CA 1
ATOM 704 C C . ASN A 1 88 ? 13.658 1.531 -20.358 1.00 87.94 88 ASN A C 1
ATOM 706 O O . ASN A 1 88 ? 14.867 1.759 -20.432 1.00 87.94 88 ASN A O 1
ATOM 710 N N . ALA A 1 89 ? 13.011 0.792 -21.261 1.00 88.25 89 ALA A N 1
ATOM 711 C CA . ALA A 1 89 ? 13.669 0.156 -22.397 1.00 88.25 89 ALA A CA 1
ATOM 712 C C . ALA A 1 89 ? 14.415 1.170 -23.281 1.00 88.25 89 ALA A C 1
ATOM 714 O O . ALA A 1 89 ? 15.570 0.955 -23.644 1.00 88.25 89 ALA A O 1
ATOM 715 N N . GLN A 1 90 ? 13.807 2.325 -23.576 1.00 86.19 90 GLN A N 1
ATOM 716 C CA . GLN A 1 90 ? 14.462 3.395 -24.339 1.00 86.19 90 GLN A CA 1
ATOM 717 C C . GLN A 1 90 ? 15.654 4.011 -23.599 1.00 86.19 90 GLN A C 1
ATOM 719 O O . GLN A 1 90 ? 16.671 4.310 -24.227 1.00 86.19 90 GLN A O 1
ATOM 724 N N . ILE A 1 91 ? 15.553 4.195 -22.280 1.00 85.50 91 ILE A N 1
ATOM 725 C CA . ILE A 1 91 ? 16.654 4.712 -21.457 1.00 85.50 91 ILE A CA 1
ATOM 726 C C . ILE A 1 91 ? 17.828 3.723 -21.436 1.00 85.50 91 ILE A C 1
ATOM 728 O O . ILE A 1 91 ? 18.980 4.154 -21.508 1.00 85.50 91 ILE A O 1
ATOM 732 N N . ARG A 1 92 ? 17.561 2.414 -21.353 1.00 84.25 92 ARG A N 1
ATOM 733 C CA . ARG A 1 92 ? 18.606 1.386 -21.230 1.00 84.25 92 ARG A CA 1
ATOM 734 C C . ARG A 1 92 ? 19.219 0.958 -22.559 1.00 84.25 92 ARG A C 1
ATOM 736 O O . ARG A 1 92 ? 20.427 0.739 -22.621 1.00 84.25 92 ARG A O 1
ATOM 743 N N . HIS A 1 93 ? 18.414 0.841 -23.611 1.00 83.69 93 HIS A N 1
ATOM 744 C CA . HIS A 1 93 ? 18.848 0.305 -24.905 1.00 83.69 93 HIS A CA 1
ATOM 745 C C . HIS A 1 93 ? 19.078 1.383 -25.977 1.00 83.69 93 HIS A C 1
ATOM 747 O O . HIS A 1 93 ? 19.770 1.134 -26.964 1.00 83.69 93 HIS A O 1
ATOM 753 N N . GLY A 1 94 ? 18.603 2.612 -25.750 1.00 76.06 94 GLY A N 1
ATOM 754 C CA . GLY A 1 94 ? 18.775 3.733 -26.672 1.00 76.06 94 GLY A CA 1
ATOM 755 C C . GLY A 1 94 ? 17.813 3.703 -27.867 1.00 76.06 94 GLY A C 1
ATOM 756 O O . GLY A 1 94 ? 17.020 2.787 -28.050 1.00 76.06 94 GLY A O 1
ATOM 757 N N . ILE A 1 95 ? 17.864 4.752 -28.695 1.00 75.44 95 ILE A N 1
ATOM 758 C CA . ILE A 1 95 ? 16.891 4.999 -29.784 1.00 75.44 95 ILE A CA 1
ATOM 759 C C . ILE A 1 95 ? 17.139 4.133 -31.032 1.00 75.44 95 ILE A C 1
ATOM 761 O O . ILE A 1 95 ? 16.224 3.921 -31.824 1.00 75.44 95 ILE A O 1
ATOM 765 N N . ASN A 1 96 ? 18.369 3.658 -31.235 1.00 74.81 96 ASN A N 1
ATOM 766 C CA . ASN A 1 96 ? 18.771 3.042 -32.504 1.00 74.81 96 ASN A CA 1
ATOM 767 C C . ASN A 1 96 ? 18.422 1.553 -32.612 1.00 74.81 96 ASN A C 1
ATOM 769 O O . ASN A 1 96 ? 18.284 1.063 -33.729 1.00 74.81 96 ASN A O 1
ATOM 773 N N . ASP A 1 97 ? 18.295 0.845 -31.488 1.00 75.06 97 ASP A N 1
ATOM 774 C CA . ASP A 1 97 ? 17.957 -0.578 -31.467 1.00 75.06 97 ASP A CA 1
ATOM 775 C C . ASP A 1 97 ? 16.965 -0.840 -30.330 1.00 75.06 97 ASP A C 1
ATOM 777 O O . ASP A 1 97 ? 17.329 -0.877 -29.152 1.00 75.06 97 ASP A O 1
ATOM 781 N N . PHE A 1 98 ? 15.679 -0.935 -30.678 1.00 78.75 98 PHE A N 1
ATOM 782 C CA . PHE A 1 98 ? 14.632 -1.163 -29.691 1.00 78.75 98 PHE A CA 1
ATOM 783 C C . PHE A 1 98 ? 14.721 -2.600 -29.183 1.00 78.75 98 PHE A C 1
ATOM 785 O O . PHE A 1 98 ? 14.369 -3.552 -29.882 1.00 78.75 98 PHE A O 1
ATOM 792 N N . LYS A 1 99 ? 15.154 -2.738 -27.934 1.00 82.56 99 LYS A 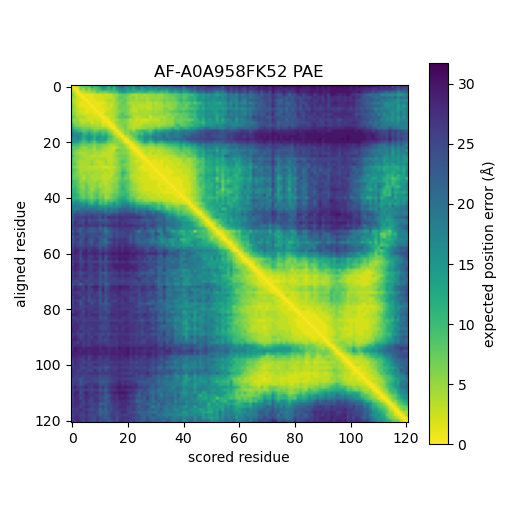N 1
ATOM 793 C CA . LYS A 1 99 ? 15.157 -3.998 -27.206 1.00 82.56 99 LYS A CA 1
ATOM 794 C C . LYS A 1 99 ? 14.326 -3.817 -25.944 1.00 82.56 99 LYS A C 1
ATOM 796 O O . LYS A 1 99 ? 14.512 -2.838 -25.237 1.00 82.56 99 LYS A O 1
ATOM 801 N N . LEU A 1 100 ? 13.399 -4.738 -25.701 1.00 84.06 100 LEU A N 1
ATOM 802 C CA . LEU A 1 100 ? 12.618 -4.802 -24.469 1.00 84.06 100 LEU A CA 1
ATOM 803 C C . LEU A 1 100 ? 13.035 -6.070 -23.734 1.00 84.06 100 LEU A C 1
ATOM 805 O O . LEU A 1 100 ? 12.966 -7.164 -24.300 1.00 84.06 100 LEU A O 1
ATOM 809 N N . THR A 1 101 ? 13.509 -5.911 -22.508 1.00 86.69 101 THR A N 1
ATOM 810 C CA . THR A 1 101 ? 13.910 -7.012 -21.631 1.00 86.69 101 THR A CA 1
ATOM 811 C C . THR A 1 101 ? 12.981 -7.103 -20.427 1.00 86.69 101 THR A C 1
ATOM 813 O O . THR A 1 101 ? 12.258 -6.158 -20.123 1.00 86.69 101 THR A O 1
ATOM 816 N N . GLU A 1 102 ? 12.967 -8.253 -19.748 1.00 84.75 102 GLU A N 1
ATOM 817 C CA . GLU A 1 102 ? 12.141 -8.446 -18.545 1.00 84.75 102 GLU A CA 1
ATOM 818 C C . GLU A 1 102 ? 12.477 -7.420 -17.456 1.00 84.75 102 GLU A C 1
ATOM 820 O O . GLU A 1 102 ? 11.581 -6.943 -16.768 1.00 84.75 102 GLU A O 1
ATOM 825 N N . ASP A 1 103 ? 13.743 -7.002 -17.376 1.00 85.06 103 ASP A N 1
ATOM 826 C CA . ASP A 1 103 ? 14.213 -6.003 -16.419 1.00 85.06 103 ASP A CA 1
ATOM 827 C C . ASP A 1 103 ? 13.620 -4.608 -16.675 1.00 85.06 103 ASP A C 1
ATOM 829 O O . ASP A 1 103 ? 13.706 -3.733 -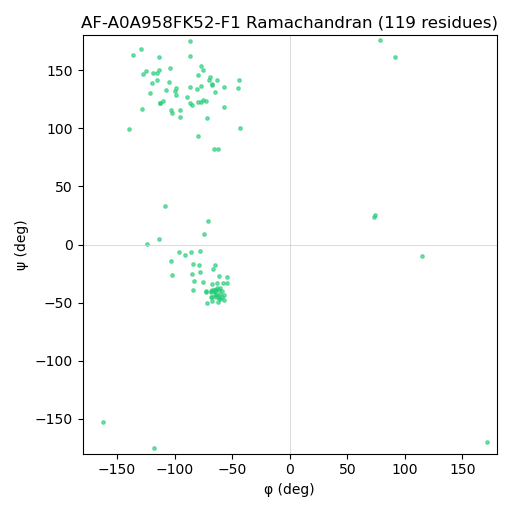15.810 1.00 85.06 103 ASP A O 1
ATOM 833 N N . ASP A 1 104 ? 13.139 -4.337 -17.892 1.00 88.19 104 ASP A N 1
ATOM 834 C CA . ASP A 1 104 ? 12.542 -3.049 -18.260 1.00 88.19 104 ASP A CA 1
ATOM 835 C C . ASP A 1 104 ? 11.067 -2.978 -17.874 1.00 88.19 104 ASP A C 1
ATOM 837 O O . ASP A 1 104 ? 10.509 -1.885 -17.839 1.00 88.19 104 ASP A O 1
ATOM 841 N N . LEU A 1 105 ? 10.438 -4.125 -17.606 1.00 89.44 105 LEU A N 1
ATOM 842 C CA . LEU A 1 105 ? 9.016 -4.208 -17.326 1.00 89.44 105 LEU A CA 1
ATOM 843 C C . LEU A 1 105 ? 8.713 -3.707 -15.907 1.00 89.44 105 LEU A C 1
ATOM 845 O O . LEU A 1 105 ? 9.222 -4.231 -14.914 1.00 89.44 105 LEU A O 1
ATOM 849 N N . GLU A 1 106 ? 7.825 -2.721 -15.817 1.00 89.69 106 GLU A N 1
ATOM 850 C CA . GLU A 1 106 ? 7.236 -2.261 -14.559 1.00 89.69 106 GLU A CA 1
ATOM 8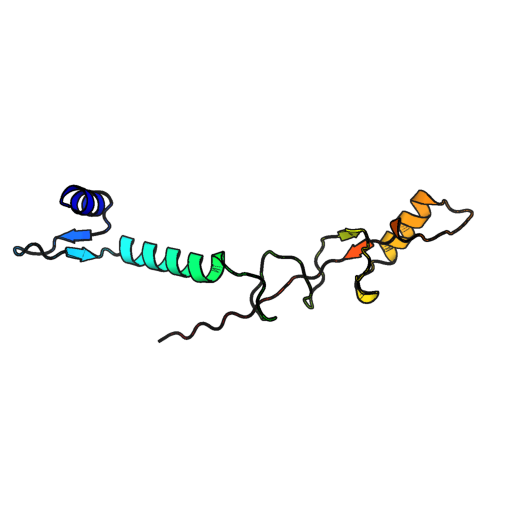51 C C . GLU A 1 106 ? 5.800 -2.762 -14.436 1.00 89.69 106 GLU A C 1
ATOM 853 O O . GLU A 1 106 ? 5.036 -2.758 -15.404 1.00 89.69 106 GLU A O 1
ATOM 858 N N . VAL A 1 107 ? 5.420 -3.171 -13.228 1.00 88.81 107 VAL A N 1
ATOM 859 C CA . VAL A 1 107 ? 4.054 -3.570 -12.892 1.00 88.81 107 VAL A CA 1
ATOM 860 C C . VAL A 1 107 ? 3.449 -2.620 -11.867 1.00 88.81 107 VAL A C 1
ATOM 862 O O . VAL A 1 107 ? 4.114 -2.176 -10.926 1.00 88.81 107 VAL A O 1
ATOM 865 N N . VAL A 1 108 ? 2.165 -2.329 -12.048 1.00 84.38 108 VAL A N 1
ATOM 866 C CA . VAL A 1 108 ? 1.338 -1.582 -11.101 1.00 84.38 108 VAL A CA 1
ATOM 867 C C . VAL A 1 108 ? 0.709 -2.572 -10.132 1.00 84.38 108 VAL A C 1
ATOM 869 O O . VAL A 1 108 ? 0.092 -3.561 -10.539 1.00 84.38 108 VAL A O 1
ATOM 872 N N . GLU A 1 109 ? 0.876 -2.329 -8.834 1.00 73.31 109 GLU A N 1
ATOM 873 C CA . GLU A 1 109 ? 0.226 -3.161 -7.825 1.00 73.31 109 GLU A CA 1
ATOM 874 C C . GLU A 1 109 ? -1.258 -2.801 -7.691 1.00 73.31 109 GLU A C 1
ATOM 876 O O . GLU A 1 109 ? -1.660 -1.674 -7.947 1.00 73.31 109 GLU A O 1
ATOM 881 N N . ASN A 1 110 ? -2.092 -3.748 -7.256 1.00 70.69 110 ASN A N 1
ATOM 882 C CA . ASN A 1 110 ? -3.500 -3.477 -6.955 1.00 70.69 110 ASN A CA 1
ATOM 883 C C . ASN A 1 110 ? -3.733 -3.409 -5.431 1.00 70.69 110 ASN A C 1
ATOM 885 O O . ASN A 1 110 ? -3.035 -4.054 -4.640 1.00 70.69 110 ASN A O 1
ATOM 889 N N . GLU A 1 111 ? -4.733 -2.639 -4.994 1.00 61.06 111 GLU A N 1
ATOM 890 C CA . GLU A 1 111 ? -5.132 -2.574 -3.583 1.00 61.06 111 GLU A CA 1
ATOM 891 C C . GLU A 1 111 ? -5.860 -3.862 -3.185 1.00 61.06 111 GLU A C 1
ATOM 893 O O . GLU A 1 111 ? -6.908 -4.198 -3.743 1.00 61.06 111 GLU A O 1
ATOM 898 N N . TYR A 1 112 ? -5.380 -4.565 -2.156 1.00 58.38 112 TYR A N 1
ATOM 899 C CA . TYR A 1 112 ? -6.096 -5.721 -1.623 1.00 58.38 112 TYR A CA 1
ATOM 900 C C . TYR A 1 112 ? -7.250 -5.287 -0.704 1.00 58.38 112 TYR A C 1
ATOM 902 O O . TYR A 1 112 ? -7.047 -4.628 0.323 1.00 58.38 112 TYR A O 1
ATOM 910 N N . LYS A 1 113 ? -8.476 -5.717 -1.023 1.00 56.25 113 LYS A N 1
ATOM 911 C CA . LYS A 1 113 ? -9.665 -5.511 -0.179 1.00 56.25 113 LYS A CA 1
ATOM 912 C C . LYS A 1 113 ? -10.101 -6.834 0.479 1.00 56.25 113 LYS A C 1
ATOM 914 O O . LYS A 1 113 ? -10.191 -7.861 -0.191 1.00 56.25 113 LYS A O 1
ATOM 919 N N . THR A 1 114 ? -10.383 -6.834 1.787 1.00 51.00 114 THR A N 1
ATOM 920 C CA . THR A 1 114 ? -10.738 -8.023 2.612 1.00 51.00 114 THR A CA 1
ATOM 921 C C . THR A 1 114 ? -12.173 -7.930 3.158 1.00 51.00 114 THR A C 1
ATOM 923 O O . THR A 1 114 ? -12.657 -6.827 3.408 1.00 51.00 114 THR A O 1
ATOM 926 N N . GLN A 1 115 ? -12.903 -9.048 3.328 1.00 46.12 115 GLN A N 1
ATOM 927 C CA . GLN A 1 115 ? -14.239 -9.034 3.973 1.00 46.12 115 GLN A CA 1
ATOM 928 C C . GLN A 1 115 ? -14.093 -9.152 5.488 1.00 46.12 115 GLN A C 1
ATOM 930 O O . GLN A 1 115 ? -13.392 -10.039 5.969 1.00 46.12 115 GLN A O 1
ATOM 935 N N . THR A 1 116 ? -14.846 -8.327 6.218 1.00 53.50 116 THR A N 1
ATOM 936 C CA . THR A 1 116 ? -15.138 -8.512 7.642 1.00 53.50 116 THR A CA 1
ATOM 937 C C . THR A 1 116 ? -16.649 -8.416 7.809 1.00 53.50 116 THR A C 1
ATOM 939 O O . THR A 1 116 ? -17.246 -7.387 7.508 1.00 53.50 116 THR A O 1
ATOM 942 N N . SER A 1 117 ? -17.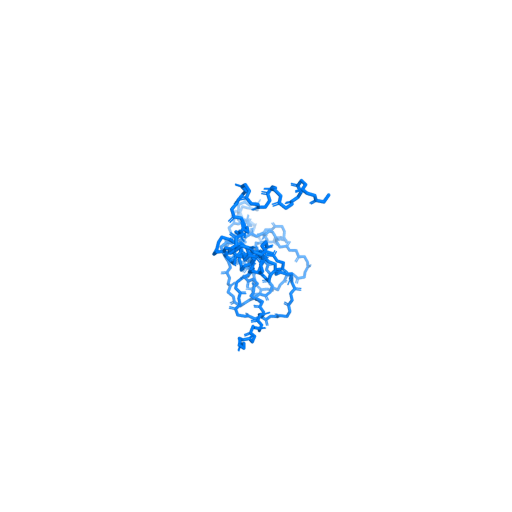284 -9.500 8.252 1.00 49.50 117 SER A N 1
ATOM 943 C CA . SER A 1 117 ? -18.699 -9.502 8.627 1.00 49.50 117 SER A CA 1
ATOM 944 C C . SER A 1 117 ? -18.798 -9.293 10.133 1.00 49.50 117 SER A C 1
ATOM 946 O O . SER A 1 117 ? -18.441 -10.184 10.899 1.00 49.50 117 SER A O 1
ATOM 948 N N . THR A 1 118 ? -19.282 -8.129 10.562 1.00 54.22 118 THR A N 1
ATOM 949 C CA . THR A 1 118 ? -19.606 -7.872 11.972 1.00 54.22 118 THR A CA 1
ATOM 950 C C . THR A 1 118 ? -21.120 -7.938 12.136 1.00 54.22 118 THR A C 1
ATOM 952 O O . THR A 1 118 ? -21.836 -7.124 11.558 1.00 54.22 118 THR A O 1
ATOM 955 N N . VAL A 1 119 ? -21.619 -8.903 12.911 1.00 43.09 119 VAL A N 1
ATOM 956 C CA . VAL A 1 119 ? -23.015 -8.906 13.372 1.00 43.09 119 VAL A CA 1
ATOM 957 C C . VAL A 1 119 ? -23.080 -8.055 14.638 1.00 43.09 119 VAL A C 1
ATOM 959 O O . VAL A 1 119 ? -22.386 -8.343 15.610 1.00 43.09 119 VAL A O 1
ATOM 962 N N . LEU A 1 120 ? -23.885 -6.995 14.607 1.00 37.34 120 LEU A N 1
ATOM 963 C CA . LEU A 1 120 ? -24.283 -6.236 15.792 1.00 37.34 120 LEU A CA 1
ATOM 964 C C . LEU A 1 120 ? -25.524 -6.916 16.391 1.00 37.34 120 LEU A C 1
ATOM 966 O O . LEU A 1 120 ? -26.523 -7.064 15.687 1.00 37.34 120 LEU A O 1
ATOM 970 N N . MET A 1 121 ? -25.436 -7.341 17.656 1.00 38.19 121 MET A N 1
ATOM 971 C CA . MET A 1 121 ? -26.583 -7.677 18.512 1.00 38.19 121 MET A CA 1
ATOM 972 C C . MET A 1 121 ? -26.767 -6.579 19.551 1.00 38.19 121 MET A C 1
ATOM 974 O O . MET A 1 121 ? -25.728 -6.097 20.060 1.00 38.19 121 MET A O 1
#